Protein AF-A0A5C4QW47-F1 (afdb_monomer_lite)

Secondary structure (DSSP, 8-state):
--EEEETTEEEEE--GGGHHHHHHHHHHHHHHHHHTT---S-SS--GGGTHHHHHTT-EEEEEETTEEEEEEEEES--GGGTTS-S---EEEEEEE-GGGTTTHHHHHHHHHHHHHHHHTTTEEEEEEEEEESSTT---S-S-EEEEEEEEE--

Structure (mmCIF, N/CA/C/O backbone):
data_AF-A0A5C4QW47-F1
#
_entry.id   AF-A0A5C4QW47-F1
#
loop_
_atom_site.group_PDB
_atom_site.id
_atom_site.type_symbol
_atom_site.label_atom_id
_atom_site.label_alt_id
_atom_site.label_comp_id
_atom_site.label_asym_id
_atom_site.label_entity_id
_atom_site.label_seq_id
_atom_site.pdbx_PDB_ins_code
_atom_site.Cartn_x
_atom_site.Cartn_y
_atom_site.Cartn_z
_atom_site.occupancy
_atom_site.B_iso_or_equiv
_atom_site.auth_seq_id
_atom_site.auth_comp_id
_atom_site.auth_asym_id
_atom_site.auth_atom_id
_atom_site.pdbx_PDB_model_num
ATOM 1 N N . MET A 1 1 ? -12.890 -2.840 -12.407 1.00 51.72 1 MET A N 1
ATOM 2 C CA . MET A 1 1 ? -12.012 -2.993 -11.226 1.00 51.72 1 MET A CA 1
ATOM 3 C C . MET A 1 1 ? -11.754 -4.473 -10.999 1.00 51.72 1 MET A C 1
ATOM 5 O O . MET A 1 1 ? -12.713 -5.227 -10.906 1.00 51.72 1 MET A O 1
ATOM 9 N N . THR A 1 2 ? -10.493 -4.903 -10.958 1.00 59.28 2 THR A N 1
ATOM 10 C CA . THR A 1 2 ? -10.137 -6.304 -10.677 1.00 59.28 2 THR A CA 1
ATOM 11 C C . THR A 1 2 ? -9.893 -6.446 -9.178 1.00 59.28 2 THR A C 1
ATOM 13 O O . THR A 1 2 ? -8.946 -5.852 -8.665 1.00 59.28 2 THR A O 1
ATOM 16 N N . SER A 1 3 ? -10.756 -7.192 -8.485 1.00 64.62 3 SER A N 1
ATOM 17 C CA . SER A 1 3 ? -10.635 -7.496 -7.052 1.00 64.62 3 SER A CA 1
ATOM 18 C C . SER A 1 3 ? -10.133 -8.928 -6.856 1.00 64.62 3 SER A C 1
ATOM 20 O O . SER A 1 3 ? -10.505 -9.820 -7.621 1.00 64.62 3 SER A O 1
ATOM 22 N N . ARG A 1 4 ? -9.268 -9.156 -5.862 1.00 73.31 4 ARG A N 1
ATOM 23 C CA . ARG A 1 4 ? -8.792 -10.491 -5.456 1.00 73.31 4 ARG A CA 1
ATOM 24 C C . ARG A 1 4 ? -8.962 -10.684 -3.956 1.00 73.31 4 ARG A C 1
ATOM 26 O O . ARG A 1 4 ? -8.775 -9.736 -3.207 1.00 73.31 4 ARG A O 1
ATOM 33 N N . ILE A 1 5 ? -9.276 -11.902 -3.527 1.00 75.38 5 ILE A N 1
ATOM 34 C CA . ILE A 1 5 ? -9.526 -12.227 -2.118 1.00 75.38 5 ILE A CA 1
ATOM 35 C C . ILE A 1 5 ? -8.320 -12.968 -1.532 1.00 75.38 5 ILE A C 1
ATOM 37 O O . ILE A 1 5 ? -7.796 -13.880 -2.171 1.00 75.38 5 ILE A O 1
ATOM 41 N N . HIS A 1 6 ? -7.892 -12.585 -0.329 1.00 70.19 6 HIS A N 1
ATOM 42 C CA . HIS A 1 6 ? -6.933 -13.332 0.487 1.00 70.19 6 HIS A CA 1
ATOM 43 C C . HIS A 1 6 ? -7.402 -13.301 1.948 1.00 70.19 6 HIS A C 1
ATOM 45 O O . HIS A 1 6 ? -7.407 -12.242 2.578 1.00 70.19 6 HIS A O 1
ATOM 51 N N . GLY A 1 7 ? -7.849 -14.446 2.472 1.00 79.31 7 GLY A N 1
ATOM 52 C CA . GLY A 1 7 ? -8.627 -14.477 3.717 1.00 79.31 7 GLY A CA 1
ATOM 53 C C . GLY A 1 7 ? -9.885 -13.607 3.600 1.00 79.31 7 GLY A C 1
ATOM 54 O O . GLY A 1 7 ? -10.574 -13.659 2.584 1.00 79.31 7 GLY A O 1
ATOM 55 N N . ASP A 1 8 ? -10.133 -12.757 4.599 1.00 87.19 8 ASP A N 1
ATOM 56 C CA . ASP A 1 8 ? -11.277 -11.826 4.633 1.00 87.19 8 ASP A CA 1
ATOM 57 C C . ASP A 1 8 ? -11.001 -10.478 3.935 1.00 87.19 8 ASP A C 1
ATOM 59 O O . ASP A 1 8 ? -11.829 -9.563 3.960 1.00 87.19 8 ASP A O 1
ATOM 63 N N . LEU A 1 9 ? -9.820 -10.324 3.323 1.00 94.12 9 LEU A N 1
ATOM 64 C CA . LEU A 1 9 ? -9.397 -9.088 2.672 1.00 94.12 9 LEU A CA 1
ATOM 65 C C . LEU A 1 9 ? -9.608 -9.149 1.164 1.00 94.12 9 LEU A C 1
ATOM 67 O O . LEU A 1 9 ? -9.294 -10.141 0.504 1.00 94.12 9 LEU A O 1
ATOM 71 N N . GLN A 1 10 ? -10.072 -8.034 0.612 1.00 95.75 10 GLN A N 1
ATOM 72 C CA . GLN A 1 10 ? -10.182 -7.804 -0.820 1.00 95.75 10 GLN A CA 1
ATOM 73 C C . GLN A 1 10 ? -9.126 -6.797 -1.272 1.00 95.75 10 GLN A C 1
ATOM 75 O O . GLN A 1 10 ? -9.051 -5.684 -0.760 1.00 95.75 10 GLN A O 1
ATOM 80 N N . PHE A 1 11 ? -8.338 -7.169 -2.271 1.00 95.06 11 PHE A N 1
ATOM 81 C CA . PHE A 1 11 ? -7.315 -6.337 -2.887 1.00 95.06 11 PHE A CA 1
ATOM 82 C C . PHE A 1 11 ? -7.859 -5.804 -4.203 1.00 95.06 11 PHE A C 1
ATOM 84 O O . PHE A 1 11 ? -8.025 -6.554 -5.169 1.00 95.06 11 PHE A O 1
ATOM 91 N N . VAL A 1 12 ? -8.145 -4.507 -4.234 1.00 96.00 12 VAL A N 1
ATOM 92 C CA . VAL A 1 12 ? -8.717 -3.810 -5.385 1.00 96.00 12 VAL A CA 1
ATOM 93 C C . VAL A 1 12 ? -7.630 -2.959 -6.014 1.00 96.00 12 VAL A C 1
ATOM 95 O O . VAL A 1 12 ? -7.071 -2.082 -5.358 1.00 96.00 12 VAL A O 1
ATOM 98 N N . ARG A 1 13 ? -7.322 -3.208 -7.290 1.00 95.69 13 ARG A N 1
ATOM 99 C CA . ARG A 1 13 ? -6.384 -2.355 -8.027 1.00 95.69 13 ARG A CA 1
ATOM 100 C C . ARG A 1 13 ? -6.947 -0.936 -8.084 1.00 95.69 13 ARG A C 1
ATOM 102 O O . ARG A 1 13 ? -8.058 -0.758 -8.586 1.00 95.69 13 ARG A O 1
ATOM 109 N N . ALA A 1 14 ? -6.179 0.027 -7.585 1.00 96.12 14 ALA A N 1
ATOM 110 C CA . ALA A 1 14 ? -6.560 1.428 -7.594 1.00 96.12 14 ALA A CA 1
ATOM 111 C C . ALA A 1 14 ? -6.588 1.963 -9.030 1.00 96.12 14 ALA A C 1
ATOM 113 O O . ALA A 1 14 ? -5.777 1.583 -9.877 1.00 96.12 14 ALA A O 1
ATOM 114 N N . THR A 1 15 ? -7.536 2.849 -9.292 1.00 96.44 15 THR A N 1
ATOM 115 C CA . THR A 1 15 ? -7.661 3.626 -10.524 1.00 96.44 15 THR A CA 1
ATOM 116 C C . THR A 1 15 ? -7.495 5.111 -10.210 1.00 96.44 15 THR A C 1
ATOM 118 O O . THR A 1 15 ? -7.394 5.496 -9.046 1.00 96.44 15 THR A O 1
ATOM 121 N N . ALA A 1 16 ? -7.503 5.975 -11.230 1.00 94.75 16 ALA A N 1
ATOM 122 C CA . ALA A 1 16 ? -7.446 7.425 -11.023 1.00 94.75 16 ALA A CA 1
ATOM 123 C C . ALA A 1 16 ? -8.556 7.941 -10.079 1.00 94.75 16 ALA A C 1
ATOM 125 O O . ALA A 1 16 ? -8.333 8.884 -9.326 1.00 94.75 16 ALA A O 1
ATOM 126 N N . ALA A 1 17 ? -9.725 7.287 -10.067 1.00 96.19 17 ALA A N 1
ATOM 127 C CA . ALA A 1 17 ? -10.832 7.630 -9.172 1.00 96.19 17 ALA A CA 1
ATOM 128 C C . ALA A 1 17 ? -10.548 7.303 -7.693 1.00 96.19 17 ALA A C 1
ATOM 130 O O . ALA A 1 17 ? -11.175 7.877 -6.810 1.00 96.19 17 ALA A O 1
ATOM 131 N N . ASP A 1 18 ? -9.597 6.407 -7.422 1.00 96.88 18 ASP A N 1
ATOM 132 C CA . ASP A 1 18 ? -9.267 5.920 -6.080 1.00 96.88 18 ASP A CA 1
ATOM 133 C C . ASP A 1 18 ? -8.078 6.668 -5.450 1.00 96.88 18 ASP A C 1
ATOM 135 O O . ASP A 1 18 ? -7.704 6.388 -4.313 1.00 96.88 18 ASP A O 1
ATOM 139 N N . VAL A 1 19 ? -7.455 7.616 -6.162 1.00 96.50 19 VAL A N 1
ATOM 140 C CA . VAL A 1 19 ? -6.259 8.329 -5.675 1.00 96.50 19 VAL A CA 1
ATOM 141 C C . VAL A 1 19 ? -6.533 9.059 -4.359 1.00 96.50 19 VAL A C 1
ATOM 143 O O . VAL A 1 19 ? -5.703 9.015 -3.453 1.00 96.50 19 VAL A O 1
ATOM 146 N N . ALA A 1 20 ? -7.709 9.676 -4.222 1.00 95.69 20 ALA A N 1
ATOM 147 C CA . ALA A 1 20 ? -8.103 10.355 -2.991 1.00 95.69 20 ALA A CA 1
ATOM 148 C C . ALA A 1 20 ? -8.206 9.385 -1.797 1.00 95.69 20 ALA A C 1
ATOM 150 O O . ALA A 1 20 ? -7.727 9.706 -0.711 1.00 95.69 20 ALA A O 1
ATOM 151 N N . ASP A 1 21 ? -8.754 8.183 -2.009 1.00 96.44 21 ASP A N 1
ATOM 152 C CA . ASP A 1 21 ? -8.832 7.136 -0.980 1.00 96.44 21 ASP A CA 1
ATOM 153 C C . ASP A 1 21 ? -7.429 6.668 -0.559 1.00 96.44 21 ASP A C 1
ATOM 155 O O . ASP A 1 21 ? -7.169 6.466 0.627 1.00 96.44 21 ASP A O 1
ATOM 159 N N . VAL A 1 22 ? -6.509 6.507 -1.518 1.00 96.94 22 VAL A N 1
ATOM 160 C CA . VAL A 1 22 ? -5.118 6.114 -1.235 1.00 96.94 22 VAL A CA 1
ATOM 161 C C . VAL A 1 22 ? -4.407 7.182 -0.401 1.00 96.94 22 VAL A C 1
ATOM 163 O O . VAL A 1 22 ? -3.772 6.844 0.599 1.00 96.94 22 VAL A O 1
ATOM 166 N N . LEU A 1 23 ? -4.522 8.456 -0.790 1.00 96.00 23 LEU A N 1
ATOM 167 C CA . LEU A 1 23 ? -3.916 9.572 -0.059 1.00 96.00 23 LEU A CA 1
ATOM 168 C C . LEU A 1 23 ? -4.465 9.675 1.363 1.00 96.00 23 LEU A C 1
ATOM 170 O O . LEU A 1 23 ? -3.680 9.808 2.294 1.00 96.00 23 LEU A O 1
ATOM 174 N N . ALA A 1 24 ? -5.779 9.521 1.548 1.00 95.50 24 ALA A N 1
ATOM 175 C CA . ALA A 1 24 ? -6.397 9.576 2.870 1.00 95.50 24 ALA A CA 1
ATOM 176 C C . ALA A 1 24 ? -5.802 8.536 3.836 1.00 95.50 24 ALA A C 1
ATOM 178 O O . ALA A 1 24 ? -5.431 8.877 4.959 1.00 95.50 24 ALA A O 1
ATOM 179 N N . VAL A 1 25 ? -5.637 7.285 3.389 1.00 96.50 25 VAL A N 1
ATOM 180 C CA . VAL A 1 25 ? -5.025 6.225 4.213 1.00 96.50 25 VAL A CA 1
ATOM 181 C C . VAL A 1 25 ? -3.571 6.558 4.563 1.00 96.50 25 VAL A C 1
ATOM 183 O O . VAL A 1 25 ? -3.134 6.337 5.696 1.00 96.50 25 VAL A O 1
ATOM 186 N N . LEU A 1 26 ? -2.802 7.078 3.602 1.00 94.69 26 LEU A N 1
ATOM 187 C CA . LEU A 1 26 ? -1.396 7.418 3.821 1.00 94.69 26 LEU A CA 1
ATOM 188 C C . LEU A 1 26 ? -1.227 8.623 4.748 1.00 94.69 26 LEU A C 1
ATOM 190 O O . LEU A 1 26 ? -0.365 8.582 5.623 1.00 94.69 26 LEU A O 1
ATOM 194 N N . ASP A 1 27 ? -2.073 9.642 4.616 1.00 93.50 27 ASP A N 1
ATOM 195 C CA . ASP A 1 27 ? -2.077 10.817 5.485 1.00 93.50 27 ASP A CA 1
ATOM 196 C C . ASP A 1 27 ? -2.476 10.447 6.923 1.00 93.50 27 ASP A C 1
ATOM 198 O O . ASP A 1 27 ? -1.848 10.911 7.876 1.00 93.50 27 ASP A O 1
ATOM 202 N N . HIS A 1 28 ? -3.454 9.551 7.114 1.00 93.69 28 HIS A N 1
ATOM 203 C CA . HIS A 1 28 ? -3.781 9.020 8.443 1.00 93.69 28 HIS A CA 1
ATOM 204 C C . HIS A 1 28 ? -2.593 8.286 9.078 1.00 93.69 28 HIS A C 1
ATOM 206 O O . HIS A 1 28 ? -2.303 8.468 10.265 1.00 93.69 28 HIS A O 1
ATOM 212 N N . ALA A 1 29 ? -1.890 7.461 8.299 1.00 91.19 29 ALA A N 1
ATOM 213 C CA . ALA A 1 29 ? -0.713 6.743 8.772 1.00 91.19 29 ALA A CA 1
ATOM 214 C C . ALA A 1 29 ? 0.461 7.691 9.075 1.00 91.19 29 ALA A C 1
ATOM 216 O O . ALA A 1 29 ? 1.097 7.540 10.119 1.00 91.19 29 ALA A O 1
ATOM 217 N N . ALA A 1 30 ? 0.704 8.699 8.231 1.00 89.19 30 ALA A N 1
ATOM 218 C CA . ALA A 1 30 ? 1.709 9.736 8.462 1.00 89.19 30 ALA A CA 1
ATOM 219 C C . ALA A 1 30 ? 1.418 10.525 9.746 1.00 89.19 30 ALA A C 1
ATOM 221 O O . ALA A 1 30 ? 2.285 10.638 10.611 1.00 89.19 30 ALA A O 1
ATOM 222 N N . ALA A 1 31 ? 0.175 10.981 9.929 1.00 90.56 31 ALA A N 1
ATOM 223 C CA . ALA A 1 31 ? -0.246 11.687 11.136 1.00 90.56 31 ALA A CA 1
ATOM 224 C C . ALA A 1 31 ? -0.037 10.839 12.401 1.00 90.56 31 ALA A C 1
ATOM 226 O O . ALA A 1 31 ? 0.405 11.353 13.431 1.00 90.56 31 ALA A O 1
ATOM 227 N N . TRP A 1 32 ? -0.307 9.532 12.324 1.00 89.81 32 TRP A N 1
ATOM 228 C CA . TRP A 1 32 ? -0.047 8.619 13.433 1.00 89.81 32 TRP A CA 1
ATOM 229 C C . TRP A 1 32 ? 1.452 8.458 13.728 1.00 89.81 32 TRP A C 1
ATOM 231 O O . TRP A 1 32 ? 1.838 8.503 14.896 1.00 89.81 32 TRP A O 1
ATOM 241 N N . LEU A 1 33 ? 2.296 8.301 12.701 1.00 85.31 33 LEU A N 1
ATOM 242 C CA . LEU A 1 33 ? 3.754 8.219 12.863 1.00 85.31 33 LEU A CA 1
ATOM 243 C C . LEU A 1 33 ? 4.305 9.488 13.523 1.00 85.31 33 LEU A C 1
ATOM 245 O O . LEU A 1 33 ? 5.046 9.393 14.502 1.00 85.31 33 LEU A O 1
ATOM 249 N N . THR A 1 34 ? 3.871 10.663 13.061 1.00 87.56 34 THR A N 1
ATOM 250 C CA . THR A 1 34 ? 4.244 11.955 13.649 1.00 87.56 34 THR A CA 1
ATOM 251 C C . THR A 1 34 ? 3.807 12.053 15.108 1.00 87.56 34 THR A C 1
ATOM 253 O O . THR A 1 34 ? 4.619 12.401 15.965 1.00 87.56 34 THR A O 1
ATOM 256 N N . ALA A 1 35 ? 2.567 11.671 15.432 1.00 88.31 35 ALA A N 1
ATOM 257 C CA . ALA A 1 35 ? 2.080 11.651 16.813 1.00 88.31 35 ALA A CA 1
ATOM 258 C C . ALA A 1 35 ? 2.856 10.668 17.713 1.00 88.31 35 ALA A C 1
ATOM 260 O O . ALA A 1 35 ? 2.974 10.894 18.916 1.00 88.31 35 ALA A O 1
ATOM 261 N N . ALA A 1 36 ? 3.409 9.597 17.139 1.00 86.06 36 ALA A N 1
ATOM 262 C CA . ALA A 1 36 ? 4.270 8.637 17.826 1.00 86.06 36 ALA A CA 1
ATOM 263 C C . ALA A 1 36 ? 5.750 9.073 17.901 1.00 86.06 36 ALA A C 1
ATOM 265 O O . ALA A 1 36 ? 6.574 8.326 18.428 1.00 86.06 36 ALA A O 1
ATOM 266 N N . GLY A 1 37 ? 6.107 10.253 17.376 1.00 85.69 37 GLY A N 1
ATOM 267 C CA . GLY A 1 37 ? 7.486 10.749 17.330 1.00 85.69 37 GLY A CA 1
ATOM 268 C C . GLY A 1 37 ? 8.377 10.039 16.302 1.00 85.69 37 GLY A C 1
ATOM 269 O O . GLY A 1 37 ? 9.600 10.135 16.379 1.00 85.69 37 GLY A O 1
ATOM 270 N N . ILE A 1 38 ? 7.788 9.318 15.344 1.00 81.06 38 ILE A N 1
ATOM 271 C CA . ILE A 1 38 ? 8.503 8.574 14.301 1.00 81.06 38 ILE A CA 1
ATOM 272 C C . ILE A 1 38 ? 8.580 9.443 13.042 1.00 81.06 38 ILE A C 1
ATOM 274 O O . ILE A 1 38 ? 7.572 9.717 12.397 1.00 81.06 38 ILE A O 1
ATOM 278 N N . GLN A 1 39 ? 9.787 9.871 12.672 1.00 79.50 39 GLN A N 1
ATOM 279 C CA . GLN A 1 39 ? 10.039 10.710 11.494 1.00 79.50 39 GLN A CA 1
ATOM 280 C C . GLN A 1 39 ? 10.526 9.847 10.327 1.00 79.50 39 GLN A C 1
ATOM 282 O O . GLN A 1 39 ? 11.724 9.726 10.079 1.00 79.50 39 GLN A O 1
ATOM 287 N N . GLN A 1 40 ? 9.584 9.187 9.654 1.00 72.75 40 GLN A N 1
ATOM 288 C CA . GLN A 1 40 ? 9.867 8.307 8.512 1.00 72.75 40 GLN A CA 1
ATOM 289 C C . GLN A 1 40 ? 9.136 8.739 7.240 1.00 72.75 40 GLN A C 1
ATOM 291 O O . GLN A 1 40 ? 9.640 8.521 6.139 1.00 72.75 40 GLN A O 1
ATOM 296 N N . TRP A 1 41 ? 7.935 9.298 7.380 1.00 83.19 41 TRP A N 1
ATOM 297 C CA . TRP A 1 41 ? 7.073 9.695 6.269 1.00 83.19 41 TRP A CA 1
ATOM 298 C C . TRP A 1 41 ? 6.988 11.220 6.189 1.00 83.19 41 TRP A C 1
ATOM 300 O O . TRP A 1 41 ? 7.191 11.889 7.203 1.00 83.19 41 TRP A O 1
ATOM 310 N N . PRO A 1 42 ? 6.715 11.775 4.996 1.00 79.62 42 PRO A N 1
ATOM 311 C CA . PRO A 1 42 ? 6.404 13.190 4.866 1.00 79.62 42 PRO A CA 1
ATOM 312 C C . PRO A 1 42 ? 5.127 13.519 5.645 1.00 79.62 42 PRO A C 1
ATOM 314 O O . PRO A 1 42 ? 4.274 12.653 5.836 1.00 79.62 42 PRO A O 1
ATOM 317 N N . ASP A 1 43 ? 4.966 14.785 6.033 1.00 75.12 43 ASP A N 1
ATOM 318 C CA . ASP A 1 43 ? 3.769 15.239 6.754 1.00 75.12 43 ASP A CA 1
ATOM 319 C C . ASP A 1 43 ? 2.476 15.011 5.960 1.00 75.12 43 ASP A C 1
ATOM 321 O O . ASP A 1 43 ? 1.412 14.818 6.551 1.00 75.12 43 ASP A O 1
ATOM 325 N N . ARG A 1 44 ? 2.565 15.050 4.623 1.00 74.56 44 ARG A N 1
ATOM 326 C CA . ARG A 1 44 ? 1.473 14.736 3.695 1.00 74.56 44 ARG A CA 1
ATOM 327 C C . ARG A 1 44 ? 1.987 14.087 2.425 1.00 74.56 44 ARG A C 1
ATOM 329 O O . ARG A 1 44 ?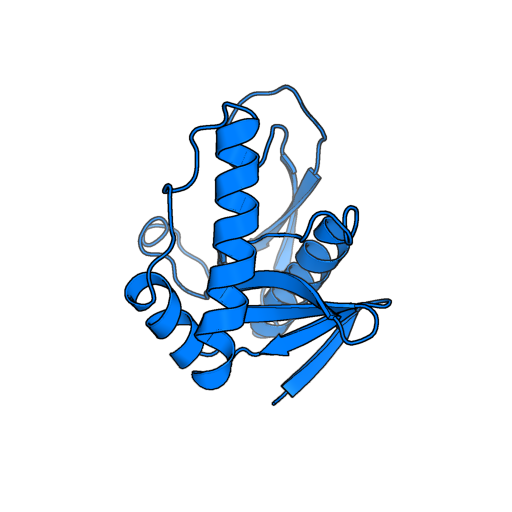 3.072 14.420 1.942 1.00 74.56 44 ARG A O 1
ATOM 336 N N . PHE A 1 45 ? 1.164 13.220 1.852 1.00 84.31 45 PHE A N 1
ATOM 337 C CA . PHE A 1 45 ? 1.373 12.706 0.507 1.00 84.31 45 PHE A CA 1
ATOM 338 C C . PHE A 1 45 ? 0.677 13.609 -0.512 1.00 84.31 45 PHE A C 1
ATOM 340 O O . PHE A 1 45 ? -0.399 14.146 -0.263 1.00 84.31 45 PHE A O 1
ATOM 347 N N . VAL A 1 46 ? 1.296 13.776 -1.680 1.00 86.44 46 VAL A N 1
ATOM 348 C CA . VAL A 1 46 ? 0.703 14.519 -2.798 1.00 86.44 46 VAL A CA 1
ATOM 349 C C . VAL A 1 46 ? 0.381 13.583 -3.955 1.00 86.44 46 VAL A C 1
ATOM 351 O O . VAL A 1 46 ? 1.031 12.550 -4.145 1.00 86.44 46 VAL A O 1
ATOM 354 N N . THR A 1 47 ? -0.641 13.949 -4.724 1.00 88.44 47 THR A N 1
ATOM 355 C CA . THR A 1 47 ? -1.178 13.180 -5.854 1.00 88.44 47 THR A CA 1
ATOM 356 C C . THR A 1 47 ? -0.086 12.729 -6.822 1.00 88.44 47 THR A C 1
ATOM 358 O O . THR A 1 47 ? -0.042 11.565 -7.220 1.00 88.44 47 THR A O 1
ATOM 361 N N . GLU A 1 48 ? 0.848 13.618 -7.148 1.00 89.19 48 GLU A N 1
ATOM 362 C CA . GLU A 1 48 ? 1.908 13.407 -8.135 1.00 89.19 48 GLU A CA 1
ATOM 363 C C . GLU A 1 48 ? 2.842 12.246 -7.765 1.00 89.19 48 GLU A C 1
ATOM 365 O O . GLU A 1 48 ? 3.428 11.617 -8.644 1.00 89.19 48 GLU A O 1
ATOM 370 N N . TRP A 1 49 ? 2.966 11.916 -6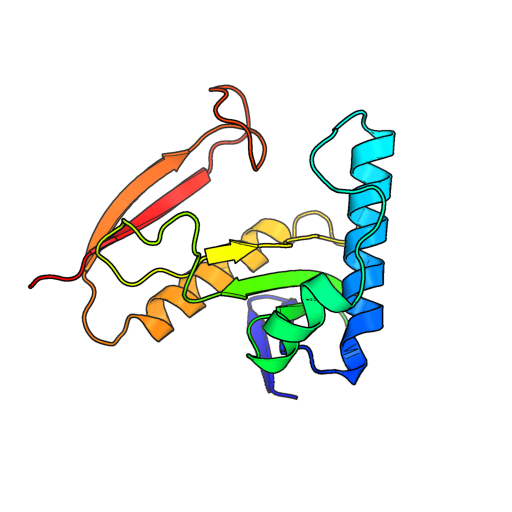.476 1.00 84.56 49 TRP A N 1
ATOM 371 C CA . TRP A 1 49 ? 3.807 10.809 -6.006 1.00 84.56 49 TRP A CA 1
ATOM 372 C C . TRP A 1 49 ? 3.142 9.437 -6.1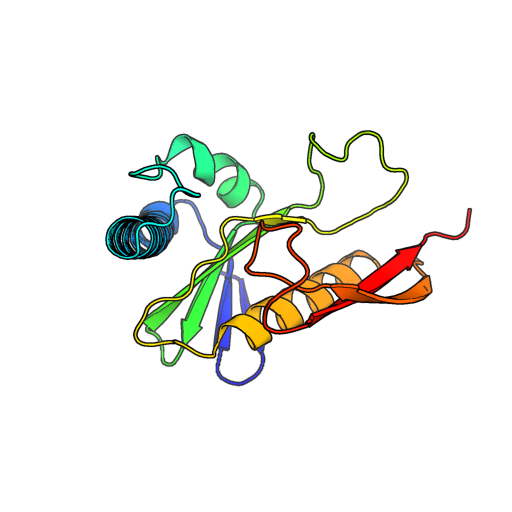41 1.00 84.56 49 TRP A C 1
ATOM 374 O O . TRP A 1 49 ? 3.811 8.410 -6.005 1.00 84.56 49 TRP A O 1
ATOM 384 N N . ILE A 1 50 ? 1.827 9.406 -6.369 1.00 88.81 50 ILE A N 1
ATOM 385 C CA . ILE A 1 50 ? 1.016 8.183 -6.354 1.00 88.81 50 ILE A CA 1
ATOM 386 C C . ILE A 1 50 ? 0.441 7.880 -7.730 1.00 88.81 50 ILE A C 1
ATOM 388 O O . ILE A 1 50 ? 0.427 6.713 -8.133 1.00 88.81 50 ILE A O 1
ATOM 392 N N . THR A 1 51 ? 0.028 8.911 -8.468 1.00 92.00 51 THR A N 1
ATOM 393 C CA . THR A 1 51 ? -0.575 8.782 -9.799 1.00 92.00 51 THR A CA 1
ATOM 394 C C . THR A 1 51 ? 0.234 7.888 -10.742 1.00 92.00 51 THR A C 1
ATOM 396 O O . THR A 1 51 ? -0.367 6.961 -11.282 1.00 92.00 51 THR A O 1
ATOM 399 N N . PRO A 1 52 ? 1.573 8.017 -10.873 1.00 90.19 52 PRO A N 1
ATOM 400 C CA . PRO A 1 52 ? 2.327 7.154 -11.785 1.00 90.19 52 PRO A CA 1
ATOM 401 C C . PRO A 1 52 ? 2.202 5.655 -11.463 1.00 90.19 52 PRO A C 1
ATOM 403 O O . PRO A 1 52 ? 2.090 4.831 -12.366 1.00 90.19 52 PRO A O 1
ATOM 406 N N . ALA A 1 53 ? 2.195 5.280 -10.179 1.00 86.81 53 ALA A N 1
ATOM 407 C CA . ALA A 1 53 ? 2.041 3.881 -9.770 1.00 86.81 53 ALA A CA 1
ATOM 408 C C . ALA A 1 53 ? 0.589 3.386 -9.915 1.00 86.81 53 ALA A C 1
ATOM 410 O O . ALA A 1 53 ? 0.344 2.220 -10.228 1.00 86.81 53 ALA A O 1
ATOM 411 N N . VAL A 1 54 ? -0.394 4.274 -9.731 1.00 91.19 54 VAL A N 1
ATOM 412 C CA . VAL A 1 54 ? -1.810 3.979 -10.002 1.00 91.19 54 VAL A CA 1
ATOM 413 C C . VAL A 1 54 ? -2.038 3.731 -11.495 1.00 91.19 54 VAL A C 1
ATOM 415 O O . VAL A 1 54 ? -2.680 2.747 -11.855 1.00 91.19 54 VAL A O 1
ATOM 418 N N . GLU A 1 55 ? -1.461 4.556 -12.369 1.00 90.69 55 GLU A N 1
ATOM 419 C CA . GLU A 1 55 ? -1.556 4.416 -13.829 1.00 90.69 55 GLU A CA 1
ATOM 420 C C . GLU A 1 55 ? -0.925 3.114 -14.334 1.00 90.69 55 GLU A C 1
ATOM 422 O O . GLU A 1 55 ? -1.496 2.439 -15.191 1.00 90.69 55 GLU A O 1
ATOM 427 N N . ARG A 1 56 ? 0.207 2.696 -13.750 1.00 87.88 56 ARG A N 1
ATOM 428 C CA . ARG A 1 56 ? 0.823 1.384 -14.026 1.00 87.88 56 ARG A CA 1
ATOM 429 C C . ARG A 1 56 ? 0.057 0.210 -13.401 1.00 87.88 56 ARG A C 1
ATOM 431 O O . ARG A 1 56 ? 0.323 -0.953 -13.708 1.00 87.88 56 ARG A O 1
ATOM 438 N N . GLY A 1 57 ? -0.942 0.487 -12.562 1.00 91.06 57 GLY A N 1
ATOM 439 C CA . GLY A 1 57 ? -1.758 -0.523 -11.895 1.00 91.06 57 GLY A CA 1
ATOM 440 C C . GLY A 1 57 ? -1.007 -1.300 -10.812 1.00 91.06 57 GLY A C 1
ATOM 441 O O . GLY A 1 57 ? -1.303 -2.477 -10.580 1.00 91.06 57 GLY A O 1
ATOM 442 N N . GLU A 1 58 ? -0.034 -0.644 -10.188 1.00 91.75 58 GLU A N 1
ATOM 443 C CA . GLU A 1 58 ? 0.842 -1.169 -9.138 1.00 91.75 58 GLU A CA 1
ATOM 444 C C . GLU A 1 58 ? 0.321 -0.830 -7.734 1.00 91.75 58 GLU A C 1
ATOM 446 O O . GLU A 1 58 ? 0.667 -1.505 -6.768 1.00 91.75 58 GLU A O 1
ATOM 451 N N . THR A 1 59 ? -0.574 0.154 -7.612 1.00 95.19 59 THR A N 1
ATOM 452 C CA . THR A 1 59 ? -1.220 0.532 -6.344 1.00 95.19 59 THR A CA 1
ATOM 453 C C . THR A 1 59 ? -2.531 -0.223 -6.116 1.00 95.19 59 THR A C 1
ATOM 455 O O . THR A 1 59 ? -3.362 -0.364 -7.018 1.00 95.19 59 THR A O 1
ATOM 458 N N . TRP A 1 60 ? -2.739 -0.686 -4.883 1.00 96.88 60 TRP A N 1
ATOM 459 C CA . TRP A 1 60 ? -3.892 -1.478 -4.463 1.00 96.88 60 TRP A CA 1
ATOM 460 C C . TRP A 1 60 ? -4.489 -0.929 -3.171 1.00 96.88 60 TRP A C 1
ATOM 462 O O . TRP A 1 60 ? -3.777 -0.708 -2.194 1.00 96.88 60 TRP A O 1
ATOM 472 N N . LEU A 1 61 ? -5.813 -0.789 -3.148 1.00 97.75 61 LEU A N 1
ATOM 473 C CA . LEU A 1 61 ? -6.571 -0.595 -1.919 1.00 97.75 61 LEU A CA 1
ATOM 474 C C . LEU A 1 61 ? -6.938 -1.950 -1.324 1.00 97.75 61 LEU A C 1
ATOM 476 O O . LEU A 1 61 ? -7.394 -2.857 -2.023 1.00 97.75 61 LEU A O 1
ATOM 480 N N . VAL A 1 62 ? -6.784 -2.061 -0.011 1.00 97.62 62 VAL A N 1
ATOM 481 C CA . VAL A 1 62 ? -7.175 -3.236 0.764 1.00 97.62 62 VAL A CA 1
ATOM 482 C C . VAL A 1 62 ? -8.509 -2.923 1.421 1.00 97.62 62 VAL A C 1
ATOM 484 O O . VAL A 1 62 ? -8.630 -1.949 2.164 1.00 97.62 62 VAL A O 1
ATOM 487 N N . ARG A 1 63 ? -9.534 -3.721 1.132 1.00 96.62 63 ARG A N 1
ATOM 488 C CA . ARG A 1 63 ? -10.878 -3.580 1.692 1.00 96.62 63 ARG A CA 1
ATOM 489 C C . ARG A 1 63 ? -11.164 -4.754 2.631 1.00 96.62 63 ARG A C 1
ATOM 491 O O . ARG A 1 63 ? -10.909 -5.900 2.276 1.00 96.62 63 ARG A O 1
ATOM 498 N N . ALA A 1 64 ? -11.725 -4.474 3.803 1.00 94.38 64 ALA A N 1
ATOM 499 C CA . ALA A 1 64 ? -12.263 -5.480 4.719 1.00 94.38 64 ALA A CA 1
ATOM 500 C C . ALA A 1 64 ? -13.713 -5.109 5.040 1.00 94.38 64 ALA A C 1
ATOM 502 O O . ALA A 1 64 ? -13.996 -3.958 5.378 1.00 94.38 64 ALA A O 1
ATOM 503 N N . ASN A 1 65 ? -14.646 -6.053 4.885 1.00 89.44 65 ASN A N 1
ATOM 504 C CA . ASN A 1 65 ? -16.085 -5.808 5.069 1.00 89.44 65 ASN A CA 1
ATOM 505 C C . ASN A 1 65 ? -16.598 -4.573 4.292 1.00 89.44 65 ASN A C 1
ATOM 507 O O . ASN A 1 65 ? -17.356 -3.760 4.817 1.00 89.44 65 ASN A O 1
ATOM 511 N N . GLY A 1 66 ? -16.119 -4.384 3.056 1.00 89.69 66 GLY A N 1
ATOM 512 C CA . GLY A 1 66 ? -16.497 -3.258 2.189 1.00 89.69 66 GLY A CA 1
ATOM 513 C C . GLY A 1 66 ? -15.888 -1.896 2.555 1.00 89.69 66 GLY A C 1
ATOM 514 O O . GLY A 1 66 ? -16.143 -0.918 1.859 1.00 89.69 66 GLY A O 1
ATOM 515 N N . ARG A 1 67 ? -15.065 -1.804 3.607 1.00 94.56 67 ARG A N 1
ATOM 516 C CA . ARG A 1 67 ? -14.413 -0.559 4.056 1.00 94.56 67 ARG A CA 1
ATOM 517 C C . ARG A 1 67 ? -12.919 -0.578 3.751 1.00 94.56 67 ARG A C 1
ATOM 519 O O . ARG A 1 67 ? -12.301 -1.638 3.808 1.00 94.56 67 ARG A O 1
ATOM 526 N N . THR A 1 68 ? -12.322 0.581 3.459 1.00 96.81 68 THR A N 1
ATOM 527 C CA . THR A 1 68 ? -10.865 0.697 3.253 1.00 96.81 68 THR A CA 1
ATOM 528 C C . THR A 1 68 ? -10.113 0.398 4.538 1.00 96.81 68 THR A C 1
ATOM 530 O O . THR A 1 68 ? -10.224 1.136 5.513 1.00 96.81 68 THR A O 1
ATOM 533 N N . ALA A 1 69 ? -9.375 -0.704 4.521 1.00 96.88 69 ALA A N 1
ATOM 534 C CA . ALA A 1 69 ? -8.540 -1.192 5.607 1.00 96.88 69 ALA A CA 1
ATOM 535 C C . ALA A 1 69 ? -7.072 -0.785 5.434 1.00 96.88 69 ALA A C 1
ATOM 537 O O . ALA A 1 69 ? -6.329 -0.771 6.409 1.00 96.88 69 ALA A O 1
ATOM 538 N N . GLY A 1 70 ? -6.635 -0.465 4.215 1.00 97.19 70 GLY A N 1
ATOM 539 C CA . GLY A 1 70 ? -5.253 -0.093 3.953 1.00 97.19 70 GLY A CA 1
ATOM 540 C C . GLY A 1 70 ? -4.956 0.151 2.480 1.00 97.19 70 GLY A C 1
ATOM 541 O O . GLY A 1 70 ? -5.841 0.080 1.625 1.00 97.19 70 GLY A O 1
ATOM 542 N N . THR A 1 71 ? -3.686 0.397 2.191 1.00 97.81 71 THR A N 1
ATOM 543 C CA . THR A 1 71 ? -3.140 0.522 0.837 1.00 97.81 71 THR A CA 1
ATOM 544 C C . THR A 1 71 ? -1.776 -0.153 0.764 1.00 97.81 71 THR A C 1
ATOM 546 O O . THR A 1 71 ? -1.107 -0.321 1.786 1.00 97.81 71 THR A O 1
ATOM 549 N N . VAL A 1 72 ? -1.380 -0.565 -0.435 1.00 95.94 72 VAL A N 1
ATOM 550 C CA . VAL A 1 72 ? -0.039 -1.057 -0.751 1.00 95.94 72 VAL A CA 1
ATOM 551 C C . VAL A 1 72 ? 0.284 -0.748 -2.209 1.00 95.94 72 VAL A C 1
ATOM 553 O O . VAL A 1 72 ? -0.568 -0.889 -3.087 1.00 95.94 72 VAL A O 1
ATOM 556 N N . THR A 1 73 ? 1.522 -0.355 -2.485 1.00 92.88 73 THR A N 1
ATOM 557 C CA . THR A 1 73 ? 2.053 -0.294 -3.846 1.00 92.88 73 THR A CA 1
ATOM 558 C C . THR A 1 73 ? 3.049 -1.431 -4.052 1.00 92.88 73 THR A C 1
ATOM 560 O O . THR A 1 73 ? 3.944 -1.616 -3.232 1.00 92.88 73 THR A O 1
ATOM 563 N N . LEU A 1 74 ? 2.877 -2.198 -5.127 1.00 90.19 74 LEU A N 1
ATOM 564 C CA . LEU A 1 74 ? 3.768 -3.280 -5.534 1.00 90.19 74 LEU A CA 1
ATOM 565 C C . LEU A 1 74 ? 4.309 -2.989 -6.938 1.00 90.19 74 LEU A C 1
ATOM 567 O O . LEU A 1 74 ? 3.619 -3.247 -7.928 1.00 90.19 74 LEU A O 1
ATOM 571 N N . ASP A 1 75 ? 5.532 -2.469 -6.982 1.00 85.00 75 ASP A N 1
ATOM 572 C CA . ASP A 1 75 ? 6.251 -2.066 -8.191 1.00 85.00 75 ASP A CA 1
ATOM 573 C C . ASP A 1 75 ? 7.169 -3.204 -8.675 1.00 85.00 75 ASP A C 1
ATOM 575 O O . ASP A 1 75 ? 7.615 -4.039 -7.885 1.00 85.00 75 ASP A O 1
ATOM 579 N N . TRP A 1 76 ? 7.477 -3.251 -9.973 1.00 82.88 76 TRP A N 1
ATOM 580 C CA . TRP A 1 76 ? 8.355 -4.290 -10.559 1.00 82.88 76 TRP A CA 1
ATOM 581 C C . TRP A 1 76 ? 9.748 -3.781 -10.944 1.00 82.88 76 TRP A C 1
ATOM 583 O O . TRP A 1 76 ? 10.568 -4.530 -11.473 1.00 82.88 76 TRP A O 1
ATOM 593 N N . SER A 1 77 ? 10.011 -2.503 -10.686 1.00 79.00 77 SER A N 1
ATOM 594 C CA . SER A 1 77 ? 11.301 -1.853 -10.889 1.00 79.00 77 SER A CA 1
ATOM 595 C C . SER A 1 77 ? 11.467 -0.725 -9.877 1.00 79.00 77 SER A C 1
ATOM 597 O O . SER A 1 77 ? 10.590 0.135 -9.789 1.00 79.00 77 SER A O 1
ATOM 599 N N . ASP A 1 78 ? 12.597 -0.691 -9.176 1.00 77.56 78 ASP A N 1
ATOM 600 C CA . ASP A 1 78 ? 12.952 0.380 -8.243 1.00 77.56 78 ASP A CA 1
ATOM 601 C C . ASP A 1 78 ? 14.342 0.938 -8.612 1.00 77.56 78 ASP A C 1
ATOM 603 O O . ASP A 1 78 ? 15.311 0.173 -8.642 1.00 77.56 78 ASP A O 1
ATOM 607 N N . PRO A 1 79 ? 14.475 2.252 -8.895 1.00 74.38 79 PRO A N 1
ATOM 608 C CA . PRO A 1 79 ? 15.758 2.879 -9.215 1.00 74.38 79 PRO A CA 1
ATOM 609 C C . PRO A 1 79 ? 16.845 2.673 -8.153 1.00 74.38 79 PRO A C 1
ATOM 611 O O . PRO A 1 79 ? 18.023 2.595 -8.507 1.00 74.38 79 PRO A O 1
ATOM 614 N N . VAL A 1 80 ? 16.471 2.566 -6.872 1.00 73.69 80 VAL A N 1
ATOM 615 C CA . VAL A 1 80 ? 17.409 2.344 -5.757 1.00 73.69 80 VAL A CA 1
ATOM 616 C C . VAL A 1 80 ? 18.118 0.999 -5.887 1.00 73.69 80 VAL A C 1
ATOM 618 O O . VAL A 1 80 ? 19.269 0.881 -5.484 1.00 73.69 80 VAL A O 1
ATOM 621 N N . TRP A 1 81 ? 17.450 0.013 -6.485 1.00 73.19 81 TRP A N 1
ATOM 622 C CA . TRP A 1 81 ? 17.951 -1.348 -6.676 1.00 73.19 81 TRP A CA 1
ATOM 623 C C . TRP A 1 81 ? 18.284 -1.642 -8.142 1.00 73.19 81 TRP A C 1
ATOM 625 O O . TRP A 1 81 ? 18.287 -2.798 -8.562 1.00 73.19 81 TRP A O 1
ATOM 635 N N . SER A 1 82 ? 18.543 -0.600 -8.938 1.00 75.62 82 SER A N 1
ATOM 636 C CA . SER A 1 82 ? 18.845 -0.730 -10.371 1.00 75.62 82 SER A CA 1
ATOM 637 C C . SER A 1 82 ? 20.161 -1.460 -10.667 1.00 75.62 82 SER A C 1
ATOM 639 O O . SER A 1 82 ? 20.362 -1.932 -11.784 1.00 75.62 82 SER A O 1
ATOM 641 N N . ASP A 1 83 ? 21.041 -1.579 -9.674 1.00 75.12 83 ASP A N 1
ATOM 642 C CA . ASP A 1 83 ? 22.307 -2.310 -9.724 1.00 75.12 83 ASP A CA 1
ATOM 643 C C . ASP A 1 83 ? 22.162 -3.814 -9.422 1.00 75.12 83 ASP A C 1
ATOM 645 O O . ASP A 1 83 ? 23.082 -4.597 -9.672 1.00 75.12 83 ASP A O 1
ATOM 649 N N . CYS A 1 84 ? 21.010 -4.241 -8.904 1.00 64.94 84 CYS A N 1
ATOM 650 C CA . CYS A 1 84 ? 20.754 -5.627 -8.548 1.00 64.94 84 CYS A CA 1
ATOM 651 C C . CYS A 1 84 ? 20.308 -6.439 -9.771 1.00 64.94 84 CYS A C 1
ATOM 653 O O . CYS A 1 84 ? 19.271 -6.184 -10.380 1.00 64.94 84 CYS A O 1
ATOM 655 N N . LEU A 1 85 ? 21.075 -7.480 -10.102 1.00 60.34 85 LEU A N 1
ATOM 656 C CA . LEU A 1 85 ? 20.718 -8.428 -11.156 1.00 60.34 85 LEU A CA 1
ATOM 657 C C . LEU A 1 85 ? 19.583 -9.349 -10.667 1.00 60.34 85 LEU A C 1
ATOM 659 O O . LEU A 1 85 ? 19.804 -10.220 -9.827 1.00 60.34 85 LEU A O 1
ATOM 663 N N . GLY A 1 86 ? 18.364 -9.167 -11.184 1.00 63.19 86 GLY A N 1
ATOM 664 C CA . GLY A 1 86 ? 17.214 -10.031 -10.887 1.00 63.19 86 GLY A CA 1
ATOM 665 C C . GLY A 1 86 ? 15.861 -9.378 -11.186 1.00 63.19 86 GLY A C 1
ATOM 666 O O . GLY A 1 86 ? 15.777 -8.170 -11.380 1.00 63.19 86 GLY A O 1
ATOM 667 N N . ARG A 1 87 ? 14.785 -10.178 -11.226 1.00 71.12 87 ARG A N 1
ATOM 668 C CA . ARG A 1 87 ? 13.405 -9.658 -11.169 1.00 71.12 87 ARG A CA 1
ATOM 669 C C . ARG A 1 87 ? 12.949 -9.718 -9.717 1.00 71.12 87 ARG A C 1
ATOM 671 O O . ARG A 1 87 ? 13.159 -10.730 -9.056 1.00 71.12 87 ARG A O 1
ATOM 678 N N . ALA A 1 88 ? 12.357 -8.635 -9.232 1.00 74.75 88 ALA A N 1
ATOM 679 C CA . ALA A 1 88 ? 11.838 -8.537 -7.878 1.00 74.75 88 ALA A CA 1
ATOM 680 C C . ALA A 1 88 ? 10.540 -7.724 -7.872 1.00 74.75 88 ALA A C 1
ATOM 682 O O . ALA A 1 88 ? 10.315 -6.878 -8.738 1.00 74.75 88 ALA A O 1
ATOM 683 N N . GLY A 1 89 ? 9.683 -7.999 -6.890 1.00 83.00 89 GLY A N 1
ATOM 684 C CA . GLY A 1 89 ? 8.582 -7.114 -6.526 1.00 83.00 89 GLY A CA 1
ATOM 685 C C . GLY A 1 89 ? 9.013 -6.214 -5.372 1.00 83.00 89 GLY A C 1
ATOM 686 O O . GLY A 1 89 ? 9.487 -6.711 -4.350 1.00 83.00 89 GLY A O 1
ATOM 687 N N . TYR A 1 90 ? 8.829 -4.908 -5.525 1.00 83.75 90 TYR A N 1
ATOM 688 C CA . TYR A 1 90 ? 9.171 -3.896 -4.533 1.00 83.75 90 TYR A CA 1
ATOM 689 C C . TYR A 1 90 ? 7.900 -3.366 -3.887 1.00 83.75 90 TYR A C 1
ATOM 691 O O . TYR A 1 90 ? 6.984 -2.895 -4.561 1.00 83.75 90 TYR A O 1
ATOM 699 N N . LEU A 1 91 ? 7.826 -3.477 -2.564 1.00 88.88 91 LEU A N 1
ATOM 700 C CA . LEU A 1 91 ? 6.659 -3.066 -1.802 1.00 88.88 91 LEU A CA 1
ATOM 701 C C . LEU A 1 91 ? 6.896 -1.683 -1.192 1.00 88.88 91 LEU A C 1
ATOM 703 O O . LEU A 1 91 ? 7.792 -1.491 -0.372 1.00 88.88 91 LEU A O 1
ATOM 707 N N . HIS A 1 92 ? 6.050 -0.732 -1.569 1.00 89.38 92 HIS A N 1
ATOM 708 C CA . HIS A 1 92 ? 6.076 0.652 -1.107 1.00 89.38 92 HIS A CA 1
ATOM 709 C C . HIS A 1 92 ? 4.719 1.065 -0.547 1.00 89.38 92 HIS A C 1
ATOM 711 O O . HIS A 1 92 ? 3.699 0.430 -0.817 1.00 89.38 92 HIS A O 1
ATOM 717 N N . ARG A 1 93 ? 4.701 2.178 0.202 1.00 90.38 93 ARG A N 1
ATOM 718 C CA . ARG A 1 93 ? 3.468 2.869 0.626 1.00 90.38 93 ARG A CA 1
ATOM 719 C C . ARG A 1 93 ? 2.436 1.916 1.250 1.00 90.38 93 ARG A C 1
ATOM 721 O O . ARG A 1 93 ? 1.242 2.039 1.003 1.00 90.38 93 ARG A O 1
ATOM 728 N N . MET A 1 94 ? 2.901 0.942 2.033 1.00 94.62 94 MET A N 1
ATOM 729 C CA . MET A 1 94 ? 2.017 0.044 2.765 1.00 94.62 94 MET A CA 1
ATOM 730 C C . MET A 1 94 ? 1.557 0.720 4.051 1.00 94.62 94 MET A C 1
ATOM 732 O O . MET A 1 94 ? 2.370 1.027 4.921 1.00 94.62 94 MET A O 1
ATOM 736 N N . ALA A 1 95 ? 0.249 0.917 4.172 1.00 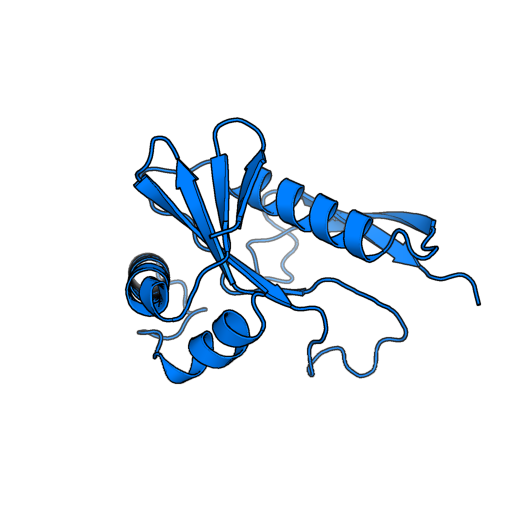94.69 95 ALA A N 1
ATOM 737 C CA . ALA A 1 95 ? -0.398 1.458 5.360 1.00 94.69 95 ALA A CA 1
ATOM 738 C C . ALA A 1 95 ? -1.646 0.647 5.691 1.00 94.69 95 ALA A C 1
ATOM 740 O O . ALA A 1 95 ? -2.346 0.162 4.801 1.00 94.69 95 ALA A O 1
ATOM 741 N N . VAL A 1 96 ? -1.930 0.540 6.985 1.00 95.25 96 VAL A N 1
ATOM 742 C CA . VAL A 1 96 ? -3.129 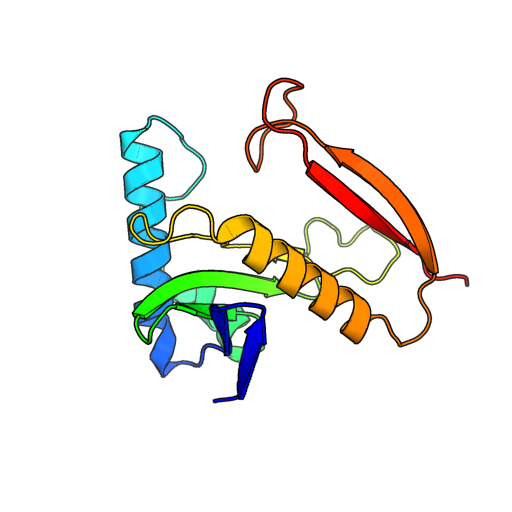-0.103 7.519 1.00 95.25 96 VAL A CA 1
ATOM 743 C C . VAL A 1 96 ? -3.846 0.898 8.410 1.00 95.25 96 VAL A C 1
ATOM 745 O O . VAL A 1 96 ? -3.245 1.493 9.306 1.00 95.25 96 VAL A O 1
ATOM 748 N N . GLU A 1 97 ? -5.138 1.063 8.165 1.00 95.44 97 GLU A N 1
ATOM 749 C CA . GLU A 1 97 ? -6.022 1.870 8.990 1.00 95.44 97 GLU A CA 1
ATOM 750 C C . GLU A 1 97 ? -6.099 1.315 10.413 1.00 95.44 97 GLU A C 1
ATOM 752 O O . GLU A 1 97 ? -6.122 0.103 10.634 1.00 95.44 97 GLU A O 1
ATOM 757 N N . ARG A 1 98 ? -6.193 2.201 11.410 1.00 92.31 98 ARG A N 1
ATOM 758 C CA . ARG A 1 98 ? -6.110 1.805 12.831 1.00 92.31 98 ARG A CA 1
ATOM 759 C C . ARG A 1 98 ? -7.189 0.805 13.243 1.00 92.31 98 ARG A C 1
ATOM 761 O O . ARG A 1 98 ? -6.934 -0.052 14.085 1.00 92.31 98 ARG A O 1
ATOM 768 N N . TRP A 1 99 ? -8.372 0.895 12.638 1.00 94.62 99 TRP A N 1
ATOM 769 C CA . TRP A 1 99 ? -9.480 -0.027 12.894 1.00 94.62 99 TRP A CA 1
ATOM 770 C C . TRP A 1 99 ? -9.228 -1.438 12.337 1.00 94.62 99 TRP A C 1
ATOM 772 O O . TRP A 1 99 ? -9.856 -2.387 12.794 1.00 94.62 99 TRP A O 1
ATOM 782 N N . ALA A 1 100 ? -8.313 -1.576 11.374 1.00 94.31 100 ALA A N 1
ATOM 783 C CA . ALA A 1 100 ? -7.969 -2.820 10.690 1.00 94.31 100 ALA A CA 1
ATOM 784 C C . ALA A 1 100 ? -6.582 -3.353 11.098 1.00 94.31 100 ALA A C 1
ATOM 786 O O . ALA A 1 100 ? -5.931 -4.072 10.334 1.00 94.31 100 ALA A O 1
ATOM 787 N N . VAL A 1 101 ? -6.105 -2.995 12.296 1.00 89.75 101 VAL A N 1
ATOM 788 C CA . VAL A 1 101 ? -4.832 -3.490 12.837 1.00 89.75 101 VAL A CA 1
ATOM 789 C C . VAL A 1 101 ? -4.771 -5.026 12.806 1.00 89.75 101 VAL A C 1
ATOM 791 O O . VAL A 1 101 ? -5.772 -5.707 13.006 1.00 89.75 101 VAL A O 1
ATOM 794 N N . GLY A 1 102 ? -3.589 -5.582 12.524 1.00 87.56 102 GLY A N 1
ATOM 795 C CA . GLY A 1 102 ? -3.375 -7.031 12.389 1.00 87.56 102 GLY A CA 1
ATOM 796 C C . GLY A 1 102 ? -3.488 -7.567 10.956 1.00 87.56 102 GLY A C 1
ATOM 797 O O . GLY A 1 102 ? -2.995 -8.654 10.673 1.00 87.56 102 GLY A O 1
ATOM 798 N N . THR A 1 103 ? -4.026 -6.786 10.015 1.00 90.19 103 THR A N 1
ATOM 799 C CA . THR A 1 103 ? -4.139 -7.188 8.596 1.00 90.19 103 THR A CA 1
ATOM 800 C C . THR A 1 103 ? -2.825 -7.106 7.812 1.00 90.19 103 THR A C 1
ATOM 802 O O . THR A 1 103 ? -2.716 -7.679 6.729 1.00 90.19 103 THR A O 1
ATOM 805 N N . GLY A 1 104 ? -1.794 -6.452 8.360 1.00 89.50 104 GLY A N 1
ATOM 806 C CA . GLY A 1 104 ? -0.519 -6.229 7.670 1.00 89.50 104 GLY A CA 1
ATOM 807 C C . GLY A 1 104 ? 0.164 -7.514 7.189 1.00 89.50 104 GLY A C 1
ATOM 808 O O . GLY A 1 104 ? 0.641 -7.562 6.059 1.00 89.50 104 GLY A O 1
ATOM 809 N N . SER A 1 105 ? 0.140 -8.587 7.987 1.00 87.88 105 SER A N 1
ATOM 810 C CA . SER A 1 105 ? 0.711 -9.874 7.567 1.00 87.88 105 SER A CA 1
ATOM 811 C C . SER A 1 105 ? 0.002 -10.445 6.339 1.00 87.88 105 SER A C 1
ATOM 813 O O . SER A 1 105 ? 0.661 -10.999 5.469 1.00 87.88 105 SER A O 1
ATOM 815 N N . ALA A 1 106 ? -1.321 -10.291 6.233 1.00 89.75 106 ALA A N 1
ATOM 816 C CA . ALA A 1 106 ? -2.079 -10.783 5.085 1.00 89.75 106 ALA A CA 1
ATOM 817 C C . ALA A 1 106 ? -1.788 -9.963 3.816 1.00 89.75 106 ALA A C 1
ATOM 819 O O . ALA A 1 106 ? -1.718 -10.523 2.725 1.00 89.75 106 ALA A O 1
ATOM 820 N N . ILE A 1 107 ? -1.551 -8.653 3.958 1.00 91.25 107 ILE A N 1
ATOM 821 C CA . ILE A 1 107 ? -1.098 -7.787 2.857 1.00 91.25 107 ILE A CA 1
ATOM 822 C C . ILE A 1 107 ? 0.279 -8.233 2.349 1.00 91.25 107 ILE A C 1
ATOM 824 O O . ILE A 1 107 ? 0.472 -8.350 1.138 1.00 91.25 107 ILE A O 1
ATOM 828 N N . LEU A 1 108 ? 1.216 -8.533 3.256 1.00 90.81 108 LEU A N 1
ATOM 829 C CA . LEU A 1 108 ? 2.545 -9.036 2.890 1.00 90.81 108 LEU A CA 1
ATOM 830 C C . LEU A 1 108 ? 2.472 -10.407 2.208 1.00 90.81 108 LEU A C 1
ATOM 832 O O . LEU A 1 108 ? 3.105 -10.596 1.171 1.00 90.81 108 LEU A O 1
ATOM 836 N N . THR A 1 109 ? 1.672 -11.341 2.733 1.00 88.50 109 THR A N 1
ATOM 837 C CA . THR A 1 109 ? 1.467 -12.654 2.101 1.00 88.50 109 THR A CA 1
ATOM 838 C C . THR A 1 109 ? 0.892 -12.504 0.695 1.00 88.50 109 THR A C 1
ATOM 840 O O . THR A 1 109 ? 1.425 -13.085 -0.248 1.00 88.50 109 THR A O 1
ATOM 843 N N . TRP A 1 110 ? -0.132 -11.662 0.521 1.00 91.50 110 TRP A N 1
ATOM 844 C CA . TRP A 1 110 ? -0.703 -11.379 -0.796 1.00 91.50 110 TRP A CA 1
ATOM 845 C C . TRP A 1 110 ? 0.337 -10.808 -1.773 1.00 91.50 110 TRP A C 1
ATOM 847 O O . TRP A 1 110 ? 0.394 -11.229 -2.931 1.00 91.50 110 TRP A O 1
ATOM 857 N N . ALA A 1 111 ? 1.186 -9.879 -1.321 1.00 89.62 111 ALA A N 1
ATOM 858 C CA . ALA A 1 111 ? 2.230 -9.299 -2.161 1.00 89.62 111 ALA A CA 1
ATOM 859 C C . ALA A 1 111 ? 3.288 -10.341 -2.556 1.00 89.62 111 ALA A C 1
ATOM 861 O O . ALA A 1 111 ? 3.684 -10.402 -3.721 1.00 89.62 111 ALA A O 1
ATOM 862 N N . ALA A 1 112 ? 3.690 -11.208 -1.622 1.00 86.38 112 ALA A N 1
ATOM 863 C CA . ALA A 1 112 ? 4.610 -12.310 -1.890 1.00 86.38 112 ALA A CA 1
ATOM 864 C C . ALA A 1 112 ? 4.028 -13.302 -2.910 1.00 86.38 112 ALA A C 1
ATOM 866 O O . ALA A 1 112 ? 4.710 -13.682 -3.861 1.00 86.38 112 ALA A O 1
ATOM 867 N N . ASP A 1 113 ? 2.752 -13.670 -2.778 1.00 86.06 113 ASP A N 1
ATOM 868 C CA . ASP A 1 113 ? 2.064 -14.527 -3.751 1.00 86.06 113 ASP A CA 1
ATOM 869 C C . ASP A 1 113 ? 1.984 -13.864 -5.129 1.00 86.06 113 ASP A C 1
ATOM 871 O O . ASP A 1 113 ? 2.142 -14.518 -6.163 1.00 86.06 113 ASP A O 1
ATOM 875 N N . ARG A 1 114 ? 1.792 -12.541 -5.164 1.00 84.50 114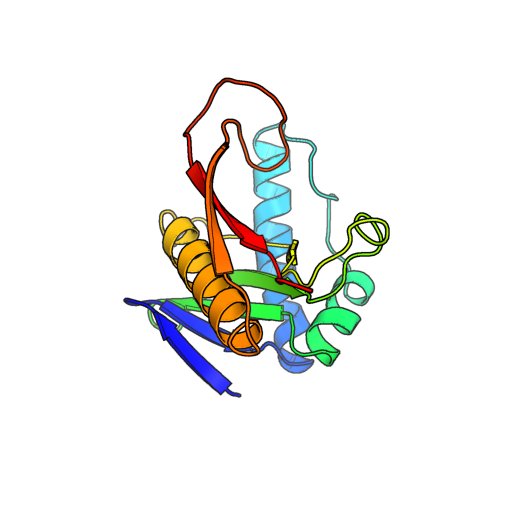 ARG A N 1
ATOM 876 C CA . ARG A 1 114 ? 1.763 -11.775 -6.409 1.00 84.50 114 ARG A CA 1
ATOM 877 C C . ARG A 1 114 ? 3.128 -11.714 -7.086 1.00 84.50 114 ARG A C 1
ATOM 879 O O . ARG A 1 114 ? 3.161 -11.800 -8.317 1.00 84.50 114 ARG A O 1
ATOM 886 N N . ALA A 1 115 ? 4.204 -11.582 -6.311 1.00 83.06 115 ALA A N 1
ATOM 887 C CA . ALA A 1 115 ? 5.576 -11.651 -6.798 1.00 83.06 115 ALA A CA 1
ATOM 888 C C . ALA A 1 115 ? 5.886 -13.046 -7.356 1.00 83.06 115 ALA A C 1
ATOM 890 O O . ALA A 1 115 ? 6.242 -13.161 -8.523 1.00 83.06 115 ALA A O 1
ATOM 891 N N . ARG A 1 116 ? 5.578 -14.116 -6.612 1.00 78.06 116 ARG A N 1
ATOM 892 C CA . ARG A 1 116 ? 5.726 -15.505 -7.091 1.00 78.06 116 ARG A CA 1
ATOM 893 C C . ARG A 1 116 ? 4.966 -15.770 -8.388 1.00 78.06 116 ARG A C 1
ATOM 895 O O . ARG A 1 116 ? 5.495 -16.406 -9.290 1.00 78.06 116 ARG A O 1
ATOM 902 N N . ALA A 1 117 ? 3.733 -15.274 -8.506 1.00 76.19 117 ALA A N 1
ATOM 903 C CA . ALA A 1 117 ? 2.937 -15.430 -9.723 1.00 76.19 117 ALA A CA 1
ATOM 904 C C . ALA A 1 117 ? 3.470 -14.594 -10.900 1.00 76.19 117 ALA A C 1
ATOM 906 O O . ALA A 1 117 ? 3.319 -14.995 -12.051 1.00 76.19 117 ALA A O 1
ATOM 907 N N . HIS A 1 118 ? 4.080 -13.436 -10.630 1.00 70.31 118 HIS A N 1
ATOM 908 C CA . HIS A 1 118 ? 4.793 -12.652 -11.641 1.00 70.31 118 HIS A CA 1
ATOM 909 C C . HIS A 1 118 ? 6.092 -13.347 -12.094 1.00 70.31 118 HIS A C 1
ATOM 911 O O . HIS A 1 118 ? 6.474 -13.241 -13.261 1.00 70.31 118 HIS A O 1
ATOM 917 N N . ASP A 1 119 ? 6.708 -14.106 -11.186 1.00 57.53 119 ASP A N 1
ATOM 918 C CA . ASP A 1 119 ? 7.967 -14.834 -11.361 1.00 57.53 119 ASP A CA 1
ATOM 919 C C . ASP A 1 119 ? 7.794 -16.301 -11.785 1.00 57.53 119 ASP A C 1
ATOM 921 O O . ASP A 1 119 ? 8.782 -16.990 -12.045 1.00 57.53 119 ASP A O 1
ATOM 925 N N . ALA A 1 120 ? 6.560 -16.779 -11.986 1.00 53.97 120 ALA A N 1
ATOM 926 C CA . ALA A 1 120 ? 6.266 -18.091 -12.583 1.00 53.97 120 ALA A CA 1
ATOM 927 C C . ALA A 1 120 ? 6.793 -18.245 -14.036 1.00 53.97 120 ALA A C 1
ATOM 929 O O . ALA A 1 120 ? 6.507 -19.228 -14.712 1.00 53.97 120 ALA A O 1
ATOM 930 N N . ALA A 1 121 ? 7.608 -17.292 -14.497 1.00 52.78 121 ALA A N 1
ATOM 931 C CA . ALA A 1 121 ? 8.478 -17.360 -15.658 1.00 52.78 121 ALA A CA 1
ATOM 932 C C . ALA A 1 121 ? 9.831 -18.090 -15.419 1.00 52.78 121 ALA A C 1
ATOM 934 O O . ALA A 1 121 ? 10.630 -18.115 -16.350 1.00 52.78 121 ALA A O 1
ATOM 935 N N . GLY A 1 122 ? 10.110 -18.678 -14.235 1.00 53.78 122 GLY A N 1
ATOM 936 C CA . GLY A 1 122 ? 11.247 -19.613 -14.039 1.00 53.78 122 GLY A CA 1
ATOM 937 C C . GLY A 1 122 ? 12.174 -19.407 -12.824 1.00 53.78 122 GLY A C 1
ATOM 938 O O . GLY A 1 122 ? 13.305 -19.884 -12.846 1.00 53.78 122 GLY A O 1
ATOM 939 N N . PHE A 1 123 ? 11.755 -18.697 -11.774 1.00 52.53 123 PHE A N 1
ATOM 940 C CA . PHE A 1 123 ? 12.598 -18.446 -10.592 1.00 52.53 123 PHE A CA 1
ATOM 941 C C . PHE A 1 123 ? 12.593 -19.603 -9.582 1.00 52.53 123 PHE A C 1
ATOM 943 O O . PHE A 1 123 ? 11.559 -20.224 -9.329 1.00 52.53 123 PHE A O 1
ATOM 950 N N . HIS A 1 124 ? 13.739 -19.844 -8.940 1.00 54.69 124 HIS A N 1
ATOM 951 C CA . HIS A 1 124 ? 13.898 -20.853 -7.892 1.00 54.69 124 HIS A CA 1
ATOM 952 C C . HIS A 1 124 ? 14.039 -20.199 -6.512 1.00 54.69 124 HIS A C 1
ATOM 954 O O . HIS A 1 124 ? 14.759 -19.214 -6.348 1.00 54.69 124 HIS A O 1
ATOM 960 N N . HIS A 1 125 ? 13.366 -20.758 -5.500 1.00 61.19 125 HIS A N 1
ATOM 961 C CA . HIS A 1 125 ? 13.528 -20.342 -4.100 1.00 61.19 125 HIS A CA 1
ATOM 962 C C . HIS A 1 125 ? 14.949 -20.643 -3.611 1.00 61.19 125 HIS A C 1
ATOM 964 O O . HIS A 1 125 ? 15.492 -21.715 -3.881 1.00 61.19 125 HIS A O 1
ATOM 970 N N . ARG A 1 126 ? 15.551 -19.691 -2.894 1.00 67.44 126 ARG A N 1
ATOM 971 C CA . ARG A 1 126 ? 16.934 -19.754 -2.390 1.00 67.44 126 ARG A CA 1
ATOM 972 C C . ARG A 1 126 ? 17.038 -19.632 -0.873 1.00 67.44 126 ARG A C 1
ATOM 974 O O . ARG A 1 126 ? 18.129 -19.426 -0.349 1.00 67.44 126 ARG A O 1
ATOM 981 N N . GLY A 1 127 ? 15.919 -19.800 -0.178 1.00 56.59 127 GLY A N 1
ATOM 982 C CA . GLY A 1 127 ? 15.850 -19.760 1.275 1.00 56.59 127 GLY A CA 1
ATOM 983 C C . GLY A 1 127 ? 15.247 -18.470 1.815 1.00 56.59 127 GLY A C 1
ATOM 984 O O . GLY A 1 127 ? 14.960 -17.523 1.080 1.00 56.59 127 GLY A O 1
ATOM 985 N N . ASP A 1 128 ? 15.042 -18.474 3.125 1.00 65.50 128 ASP A N 1
ATOM 986 C CA . ASP A 1 128 ? 14.407 -17.391 3.861 1.00 65.50 128 ASP A CA 1
ATOM 987 C C . ASP A 1 128 ? 15.433 -16.718 4.773 1.00 65.50 128 ASP A C 1
ATOM 989 O O . ASP A 1 128 ? 16.242 -17.384 5.421 1.00 65.50 128 ASP A O 1
ATOM 993 N N . VAL A 1 129 ? 15.408 -15.388 4.811 1.00 56.47 129 VAL A N 1
ATOM 994 C CA . VAL A 1 129 ? 16.260 -14.570 5.673 1.00 56.47 129 VAL A CA 1
ATOM 995 C C . VAL A 1 129 ? 15.402 -13.977 6.777 1.00 56.47 129 VAL A C 1
ATOM 997 O O . VAL A 1 129 ? 14.402 -13.307 6.518 1.00 56.47 129 VAL A O 1
ATOM 1000 N N . GLU A 1 130 ? 15.801 -14.218 8.020 1.00 57.81 130 GLU A N 1
ATOM 1001 C CA . GLU A 1 130 ? 15.190 -13.589 9.184 1.00 57.81 130 GLU A CA 1
ATOM 1002 C C . GLU A 1 130 ? 15.643 -12.125 9.252 1.00 57.81 130 GLU A C 1
ATOM 1004 O O . GLU A 1 130 ? 16.830 -11.827 9.398 1.00 57.81 130 GLU A O 1
ATOM 1009 N N . VAL A 1 131 ? 14.695 -11.201 9.119 1.00 50.31 131 VAL A N 1
ATOM 1010 C CA . VAL A 1 131 ? 14.925 -9.761 9.257 1.00 50.31 131 VAL A CA 1
ATOM 1011 C C . VAL A 1 131 ? 14.241 -9.255 10.523 1.00 50.31 131 VAL A C 1
ATOM 1013 O O . VAL A 1 131 ? 13.114 -9.640 10.844 1.00 50.31 131 VAL A O 1
ATOM 1016 N N . GLY A 1 132 ? 14.943 -8.408 11.275 1.00 43.22 132 GLY A N 1
ATOM 1017 C CA . GLY A 1 132 ? 14.460 -7.816 12.521 1.00 43.22 132 GLY A CA 1
ATOM 1018 C C . GLY A 1 132 ? 14.476 -6.292 12.469 1.00 43.22 132 GLY A C 1
ATOM 1019 O O . GLY A 1 132 ? 15.274 -5.702 11.742 1.00 43.22 132 GLY A O 1
ATOM 1020 N N . GLY A 1 133 ? 13.600 -5.679 13.265 1.00 51.00 133 GLY A N 1
ATOM 1021 C CA . GLY A 1 133 ? 13.454 -4.227 13.384 1.00 51.00 133 GLY A CA 1
ATOM 1022 C C . GLY A 1 133 ? 12.073 -3.738 12.946 1.00 51.00 133 GLY A C 1
ATOM 1023 O O . GLY A 1 133 ? 11.316 -4.452 12.290 1.00 51.00 133 GLY A O 1
ATOM 1024 N N . ALA A 1 134 ? 11.721 -2.508 13.325 1.00 45.22 134 ALA A N 1
ATOM 1025 C CA . ALA A 1 134 ? 10.561 -1.834 12.743 1.00 45.22 134 ALA A CA 1
ATOM 1026 C C . ALA A 1 134 ? 10.769 -1.653 11.221 1.00 45.22 134 ALA A C 1
ATOM 1028 O O . ALA A 1 134 ? 11.918 -1.490 10.795 1.00 45.22 134 ALA A O 1
ATOM 1029 N N . PRO A 1 135 ? 9.706 -1.652 10.393 1.00 46.88 135 PRO A N 1
ATOM 1030 C CA . PRO A 1 135 ? 9.830 -1.407 8.956 1.00 46.88 135 PRO A CA 1
ATOM 1031 C C . PRO A 1 135 ? 10.686 -0.161 8.667 1.00 46.88 135 PRO A C 1
ATOM 1033 O O . PRO A 1 135 ? 10.336 0.943 9.074 1.00 46.88 135 PRO A O 1
ATOM 1036 N N . GLY A 1 136 ? 11.826 -0.331 7.989 1.00 45.78 136 GLY A N 1
ATOM 1037 C CA . GLY A 1 136 ? 12.765 0.757 7.673 1.00 45.78 136 GLY A CA 1
ATOM 1038 C C . GLY A 1 136 ? 13.909 0.994 8.672 1.00 45.78 136 GLY A C 1
ATOM 1039 O O . GLY A 1 136 ? 14.714 1.893 8.446 1.00 45.78 136 GLY A O 1
ATOM 1040 N N . GLN A 1 137 ? 14.043 0.194 9.734 1.00 41.66 137 GLN A N 1
ATOM 1041 C CA . GLN A 1 137 ? 15.207 0.220 10.630 1.00 41.66 137 GLN A CA 1
ATOM 1042 C C . GLN A 1 137 ? 16.128 -0.988 10.403 1.00 41.66 137 GLN A C 1
ATOM 1044 O O . GLN A 1 137 ? 15.667 -2.118 10.296 1.00 41.66 137 GLN A O 1
ATOM 1049 N N . ARG A 1 138 ? 17.450 -0.761 10.401 1.00 41.31 138 ARG A N 1
ATOM 1050 C CA . ARG A 1 138 ? 18.489 -1.814 10.429 1.00 41.31 138 ARG A CA 1
ATOM 1051 C C . ARG A 1 138 ? 18.964 -2.097 11.865 1.00 41.31 138 ARG A C 1
ATOM 1053 O O . ARG A 1 138 ? 20.159 -2.231 12.111 1.00 41.31 138 ARG A O 1
ATOM 1060 N N . SER A 1 139 ? 18.045 -2.117 12.826 1.00 43.81 139 SER A N 1
ATOM 1061 C CA . SER A 1 139 ? 18.352 -2.278 14.255 1.00 43.81 139 SER A CA 1
ATOM 1062 C C . SER A 1 139 ? 17.879 -3.654 14.721 1.00 43.81 139 SER A C 1
ATOM 1064 O O . SER A 1 139 ? 16.711 -3.984 14.546 1.00 43.81 139 SER A O 1
ATOM 1066 N N . GLY A 1 140 ? 18.750 -4.449 15.350 1.00 42.50 140 GLY A N 1
ATOM 1067 C CA . GLY A 1 140 ? 18.490 -5.855 15.716 1.00 42.50 140 GLY A CA 1
ATOM 1068 C C . GLY A 1 140 ? 17.426 -6.121 16.798 1.00 42.50 140 GLY A C 1
ATOM 1069 O O . GLY A 1 140 ? 17.360 -7.237 17.308 1.00 42.50 140 GLY A O 1
ATOM 1070 N N . GLY A 1 141 ? 16.611 -5.130 17.173 1.00 46.75 141 GLY A N 1
ATOM 1071 C CA . GLY A 1 141 ? 15.547 -5.257 18.172 1.00 46.75 141 GLY A CA 1
ATOM 1072 C C . GLY A 1 141 ? 14.159 -5.041 17.565 1.00 46.75 141 GLY A C 1
ATOM 1073 O O . GLY A 1 141 ? 13.906 -3.996 16.972 1.00 46.75 141 GLY A O 1
ATOM 1074 N N . GLY A 1 142 ? 13.256 -6.015 17.726 1.00 54.22 142 GLY A N 1
ATOM 1075 C CA . GLY A 1 142 ? 11.863 -5.943 17.264 1.00 54.22 142 GLY A CA 1
ATOM 1076 C C . GLY A 1 142 ? 11.296 -7.296 16.820 1.00 54.22 142 GLY A C 1
ATOM 1077 O O . GLY A 1 142 ? 12.002 -8.306 16.833 1.00 54.22 142 GLY A O 1
ATOM 1078 N N . THR A 1 143 ? 10.017 -7.313 16.426 1.00 46.44 143 THR A N 1
ATOM 1079 C CA . THR A 1 143 ? 9.356 -8.477 15.812 1.00 46.44 143 THR A CA 1
ATOM 1080 C C . THR A 1 143 ? 10.152 -8.945 14.598 1.00 46.44 143 THR A C 1
ATOM 1082 O O . THR A 1 143 ? 10.488 -8.144 13.727 1.00 46.44 143 THR A O 1
ATOM 1085 N N . ARG A 1 144 ? 10.462 -10.240 14.546 1.00 47.84 144 ARG A N 1
ATOM 1086 C CA . ARG A 1 144 ? 11.223 -10.844 13.451 1.00 47.84 144 ARG A CA 1
ATOM 1087 C C . ARG A 1 144 ? 10.274 -11.347 12.369 1.00 47.84 144 ARG A C 1
ATOM 1089 O O . ARG A 1 144 ? 9.237 -11.923 12.684 1.00 47.84 144 ARG A O 1
ATOM 1096 N N . THR A 1 145 ? 10.617 -11.102 11.110 1.00 45.41 145 THR A N 1
ATOM 1097 C CA . THR A 1 145 ? 9.857 -11.555 9.935 1.00 45.41 145 THR A CA 1
ATOM 1098 C C . THR A 1 145 ? 10.784 -12.321 8.999 1.00 45.41 145 THR A C 1
ATOM 1100 O O . THR A 1 145 ? 11.963 -11.999 8.889 1.00 45.41 145 THR A O 1
ATOM 1103 N N . LEU A 1 146 ? 10.260 -13.344 8.327 1.00 45.22 146 LEU A N 1
ATOM 1104 C CA . LEU A 1 146 ? 10.988 -14.080 7.296 1.00 45.22 146 LEU A CA 1
ATOM 1105 C C . LEU A 1 146 ? 10.765 -13.420 5.934 1.00 45.22 146 LEU A C 1
ATOM 1107 O O . LEU A 1 146 ? 9.625 -13.185 5.535 1.00 45.22 146 LEU A O 1
ATOM 1111 N N . VAL A 1 147 ? 11.851 -13.142 5.217 1.00 49.62 147 VAL A N 1
ATOM 1112 C CA . VAL A 1 147 ? 11.826 -12.677 3.827 1.00 49.62 147 VAL A CA 1
ATOM 1113 C C . VAL A 1 147 ? 12.411 -13.769 2.940 1.00 49.62 147 VAL A C 1
ATOM 1115 O O . VAL A 1 147 ? 13.580 -14.124 3.075 1.00 49.62 147 VAL A O 1
ATOM 1118 N N . SER A 1 148 ? 11.605 -14.302 2.025 1.00 50.81 148 SER A N 1
ATOM 1119 C CA . SER A 1 148 ? 12.044 -15.313 1.060 1.00 50.81 148 SER A CA 1
ATOM 1120 C C . SER A 1 148 ? 12.829 -14.687 -0.091 1.00 50.81 148 SER A C 1
ATOM 1122 O O . SER A 1 148 ? 12.374 -13.723 -0.708 1.00 50.81 148 SER A O 1
ATOM 1124 N N . ARG A 1 149 ? 13.982 -15.272 -0.425 1.00 58.59 149 ARG A N 1
ATOM 1125 C CA . ARG A 1 149 ? 14.799 -14.907 -1.587 1.00 58.59 149 ARG A CA 1
ATOM 1126 C C . ARG A 1 149 ? 14.531 -15.868 -2.745 1.00 58.59 149 ARG A C 1
ATOM 1128 O O . ARG A 1 149 ? 14.495 -17.083 -2.554 1.00 58.59 149 ARG A O 1
ATOM 1135 N N . TYR A 1 150 ? 14.406 -15.331 -3.953 1.00 57.31 150 TYR A N 1
ATOM 1136 C CA . TYR A 1 150 ? 14.296 -16.099 -5.194 1.00 57.31 150 TYR A CA 1
ATOM 1137 C C . TYR A 1 150 ? 15.384 -15.638 -6.170 1.00 57.31 150 TYR A C 1
ATOM 1139 O O . TYR A 1 150 ? 15.728 -14.459 -6.196 1.00 57.31 150 TYR A O 1
ATOM 1147 N N . GLU A 1 151 ? 15.952 -16.561 -6.945 1.00 55.69 151 GLU A N 1
ATOM 1148 C CA . GLU A 1 151 ? 16.967 -16.265 -7.965 1.00 55.69 151 GLU A CA 1
ATOM 1149 C C . GLU A 1 151 ? 16.579 -16.894 -9.307 1.00 55.69 151 GLU A C 1
ATOM 1151 O O . GLU A 1 151 ? 15.978 -17.973 -9.351 1.00 55.69 151 GLU A O 1
ATOM 1156 N N . LEU A 1 152 ? 16.952 -16.227 -10.401 1.00 48.03 152 LEU A N 1
ATOM 1157 C CA . LEU A 1 152 ? 16.891 -16.795 -11.744 1.00 48.03 152 LEU A CA 1
ATOM 1158 C C . LEU A 1 152 ? 18.181 -17.579 -11.993 1.00 48.03 152 LEU A C 1
ATOM 1160 O O . LEU A 1 152 ? 19.272 -17.037 -11.811 1.00 48.03 152 LEU A O 1
ATOM 1164 N N . LEU A 1 153 ? 18.068 -18.841 -12.403 1.00 51.56 153 LEU A N 1
ATOM 1165 C CA . LEU A 1 153 ? 19.210 -19.559 -12.966 1.00 51.56 153 LEU A CA 1
ATOM 1166 C C . LEU A 1 153 ? 19.403 -19.062 -14.405 1.00 51.56 153 LEU A C 1
ATOM 1168 O O . LEU A 1 153 ? 18.480 -19.171 -15.211 1.00 51.56 153 LEU A O 1
ATOM 1172 N N . LEU A 1 154 ? 20.564 -18.460 -14.676 1.00 55.06 154 LEU A N 1
ATOM 1173 C CA . LEU A 1 154 ? 21.031 -18.135 -16.028 1.00 55.06 154 LEU A CA 1
ATOM 1174 C C . LEU A 1 154 ? 21.451 -19.405 -16.772 1.00 55.06 154 LEU A C 1
ATOM 1176 O O . LEU A 1 154 ? 22.047 -20.291 -16.114 1.00 55.06 154 LEU A O 1
#

Radius of gyration: 15.92 Å; chains: 1; bounding box: 39×36×34 Å

Sequence (154 aa):
MTSRIHGDLQFVRATAADVADVLAVLDHAAAWLTAAGIQQWPDRFVTEWITPAVERGETWLVRANGRTAGTVTLDWSDPVWSDCLGRAGYLHRMAVERWAVGTGSAILTWAADRARAHDAAGFHHRGDVEVGGAPGQRSGGGTRTLVSRYELLL

pLDDT: mean 78.63, std 17.44, range [41.31, 97.81]

Foldseek 3Di:
DDWDDQPQKIKAQAAPVCLVVLQVQLLQQLVVCVVVVHDDDPNGDDSVVCNVQSVVSQKIFIDGPNHGFWIKGWDFDDPVCPVPPATFTDIPSTGGDPVNPPCSVSVVVVSVVVRVVVVVVAKDWDDWDWQADDVPDNDNDHDIDIDIDIHHDD

Organism: NCBI:txid1420891

InterPro domains:
  IPR016181 Acyl-CoA N-acyltransferase [SSF55729] (10-121)